Protein AF-A0A6B8VT85-F1 (afdb_monomer_lite)

Sequence (123 aa):
MVNVVKPYIASATTHAGAGKPATCAWCGKTIEAGGRGRPKKYCSHSCRQRAYEQRNNVAGTSIPAEAVILRPEKVAQLKDSLFELRCAAEDVATAASEGANAEEMRQLCEDLVELACTIEKLR

Secondary structure (DSSP, 8-state):
------------------PPPPB-TTT-PBPP--SSSSPPS-SSHHHHHHHHHHHHHTTTSS--TT-----HHHHHHHHHHHHHHHHHHHHHHHHHHHT--HHHHHHHHHHHHHHHHHHHTT-

Organism: NCBI:txid2675216

Structure (mmCIF, N/CA/C/O backbone):
data_AF-A0A6B8VT85-F1
#
_entry.id   AF-A0A6B8VT85-F1
#
loop_
_atom_site.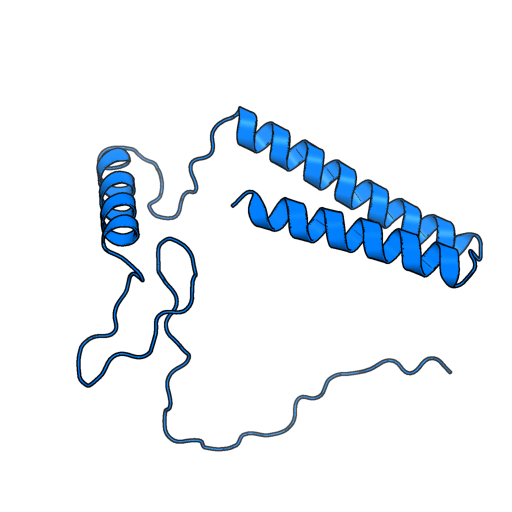group_PDB
_atom_site.id
_atom_site.type_symbol
_atom_site.label_atom_id
_atom_site.label_alt_id
_atom_site.label_comp_id
_atom_site.label_asym_id
_atom_site.label_entity_id
_atom_site.label_seq_id
_atom_site.pdbx_PDB_ins_code
_atom_site.Cartn_x
_atom_site.Cartn_y
_atom_site.Cartn_z
_atom_site.occupancy
_atom_site.B_iso_or_equiv
_atom_site.auth_seq_id
_atom_site.auth_comp_id
_atom_site.auth_asym_id
_atom_site.auth_atom_id
_atom_site.pdbx_PDB_model_num
ATOM 1 N N . MET A 1 1 ? -27.500 -7.615 12.974 1.00 41.16 1 MET A N 1
ATOM 2 C CA . MET A 1 1 ? -27.642 -8.179 11.614 1.00 41.16 1 MET A CA 1
ATOM 3 C C . MET A 1 1 ? -26.742 -7.378 10.687 1.00 41.16 1 MET A C 1
ATOM 5 O O . MET A 1 1 ? -27.181 -6.397 10.105 1.00 41.16 1 MET A O 1
ATOM 9 N N . VAL A 1 2 ? -25.453 -7.718 10.652 1.00 29.64 2 VAL A N 1
ATOM 10 C CA . VAL A 1 2 ? -24.486 -7.074 9.755 1.00 29.64 2 VAL A CA 1
ATOM 11 C C . VAL A 1 2 ? -24.604 -7.729 8.387 1.00 29.64 2 VAL A C 1
ATOM 13 O O . VAL A 1 2 ? -24.522 -8.950 8.257 1.00 29.64 2 VAL A O 1
ATOM 16 N N . ASN A 1 3 ? -24.913 -6.907 7.392 1.00 30.14 3 ASN A N 1
ATOM 17 C CA . ASN A 1 3 ? -25.181 -7.324 6.029 1.00 30.14 3 ASN A CA 1
ATOM 18 C C . ASN A 1 3 ? -23.849 -7.725 5.380 1.00 30.14 3 ASN A C 1
ATOM 20 O O . ASN A 1 3 ? -23.069 -6.879 4.949 1.00 30.14 3 ASN A O 1
ATOM 24 N N . VAL A 1 4 ? -23.556 -9.025 5.391 1.00 35.00 4 VAL A N 1
ATOM 25 C CA . VAL A 1 4 ? -22.414 -9.613 4.689 1.00 35.00 4 VAL A CA 1
ATOM 26 C C . VAL A 1 4 ? -22.718 -9.532 3.199 1.00 35.00 4 VAL A C 1
ATOM 28 O O . VAL A 1 4 ? -23.533 -10.297 2.682 1.00 35.00 4 VAL A O 1
ATOM 31 N N . VAL A 1 5 ? -22.079 -8.594 2.504 1.00 37.75 5 VAL A N 1
ATOM 32 C CA . VAL A 1 5 ? -22.191 -8.456 1.050 1.00 37.75 5 VAL A CA 1
ATOM 33 C C . VAL A 1 5 ? -21.478 -9.649 0.397 1.00 37.75 5 VAL A C 1
ATOM 35 O O . VAL A 1 5 ? -20.272 -9.635 0.166 1.00 37.75 5 VAL A O 1
ATOM 38 N N . LYS A 1 6 ? -22.224 -10.736 0.167 1.00 32.25 6 LYS A N 1
ATOM 39 C CA . LYS A 1 6 ? -21.836 -11.872 -0.687 1.00 32.25 6 LYS A CA 1
ATOM 40 C C . LYS A 1 6 ? -22.155 -11.562 -2.165 1.00 32.25 6 LYS A C 1
ATOM 42 O O . LYS A 1 6 ? -22.916 -10.642 -2.452 1.00 32.25 6 LYS A O 1
ATOM 47 N N . PRO A 1 7 ? -21.524 -12.278 -3.110 1.00 40.81 7 PRO A N 1
ATOM 48 C CA . PRO A 1 7 ? -20.962 -11.717 -4.326 1.00 40.81 7 PRO A CA 1
ATOM 49 C C . PRO A 1 7 ? -21.988 -11.662 -5.457 1.00 40.81 7 PRO A C 1
ATOM 51 O O . PRO A 1 7 ? -22.723 -12.617 -5.701 1.00 40.81 7 PRO A O 1
ATOM 54 N N . TYR A 1 8 ? -21.979 -10.564 -6.207 1.00 43.06 8 TYR A N 1
ATOM 55 C CA . TYR A 1 8 ? -22.710 -10.475 -7.462 1.00 43.06 8 TYR A CA 1
ATOM 56 C C . TYR A 1 8 ? -21.874 -11.104 -8.584 1.00 43.06 8 TYR A C 1
ATOM 58 O O . TYR A 1 8 ? -21.059 -10.446 -9.225 1.00 43.06 8 TYR A O 1
ATOM 66 N N . ILE A 1 9 ? -22.071 -12.400 -8.818 1.00 48.72 9 ILE A N 1
ATOM 67 C CA . ILE A 1 9 ? -21.776 -13.034 -10.107 1.00 48.72 9 ILE A CA 1
ATOM 68 C C . ILE A 1 9 ? -23.092 -13.534 -10.692 1.00 48.72 9 ILE A C 1
ATOM 70 O O . ILE A 1 9 ? -23.520 -14.653 -10.433 1.00 48.72 9 ILE A O 1
ATOM 74 N N . ALA A 1 10 ? -23.725 -12.679 -11.493 1.00 36.59 10 ALA A N 1
ATOM 75 C CA . ALA A 1 10 ? -24.714 -13.086 -12.478 1.00 36.59 10 ALA A CA 1
ATOM 76 C C . ALA A 1 10 ? -24.732 -12.087 -13.644 1.00 36.59 10 ALA A C 1
ATOM 78 O O . ALA A 1 10 ? -25.262 -10.982 -13.526 1.00 36.59 10 ALA A O 1
ATOM 79 N N . SER A 1 11 ? -24.167 -12.506 -14.778 1.00 38.81 11 SER A N 1
ATOM 80 C CA . SER A 1 11 ? -24.868 -12.632 -16.071 1.00 38.81 11 SER A CA 1
ATOM 81 C C . SER A 1 11 ? -23.916 -12.395 -17.239 1.00 38.81 11 SER A C 1
ATOM 83 O O . SER A 1 11 ? -23.309 -11.337 -17.386 1.00 38.81 11 SER A O 1
ATOM 85 N N . ALA A 1 12 ? -23.806 -13.421 -18.080 1.00 48.75 12 ALA A N 1
ATOM 86 C CA . ALA A 1 12 ? -23.212 -13.335 -19.396 1.00 48.75 12 ALA A CA 1
ATOM 87 C C . ALA A 1 12 ? -24.082 -12.440 -20.287 1.00 48.75 12 ALA A C 1
ATOM 89 O O . ALA A 1 12 ? -25.236 -12.767 -20.560 1.00 48.75 12 ALA A O 1
ATOM 90 N N . THR A 1 13 ? -23.493 -11.353 -20.777 1.00 42.97 13 THR A N 1
ATOM 91 C CA . THR A 1 13 ? -24.020 -10.581 -21.901 1.00 42.97 13 THR A CA 1
ATOM 92 C C . THR A 1 13 ? -22.997 -10.663 -23.025 1.00 42.97 13 THR A C 1
ATOM 94 O O . THR A 1 13 ? -21.848 -10.243 -22.878 1.00 42.97 13 THR A O 1
ATOM 97 N N . THR A 1 14 ? -23.398 -11.242 -24.152 1.00 49.31 14 THR A N 1
ATOM 98 C CA . THR A 1 14 ? -22.666 -11.180 -25.418 1.00 49.31 14 THR A CA 1
ATOM 99 C C . THR A 1 14 ? -22.526 -9.723 -25.853 1.00 49.31 14 THR A C 1
ATOM 101 O O . THR A 1 14 ? -23.487 -9.123 -26.330 1.00 49.31 14 THR A O 1
ATOM 104 N N . HIS A 1 15 ? -21.322 -9.167 -25.719 1.00 45.84 15 HIS A N 1
ATOM 105 C CA . HIS A 1 15 ? -20.940 -7.903 -26.341 1.00 45.84 15 HIS A CA 1
ATOM 106 C C . HIS A 1 15 ? -19.834 -8.156 -27.365 1.00 45.84 15 HIS A C 1
ATOM 108 O O . HIS A 1 15 ? -18.755 -8.652 -27.040 1.00 45.84 15 HIS A O 1
ATOM 114 N N . ALA A 1 16 ? -20.139 -7.825 -28.620 1.00 46.81 16 ALA A N 1
ATOM 115 C CA . ALA A 1 16 ? -19.188 -7.752 -29.717 1.00 46.81 16 ALA A CA 1
ATOM 116 C C . ALA A 1 16 ? -17.976 -6.886 -29.317 1.00 46.81 16 ALA A C 1
ATOM 118 O O . ALA A 1 16 ? -18.125 -5.853 -28.668 1.00 46.81 16 ALA A O 1
ATOM 119 N N . GLY A 1 17 ? -16.775 -7.353 -29.662 1.00 46.72 17 GLY A N 1
ATOM 120 C CA . GLY A 1 17 ? -15.507 -6.911 -29.084 1.00 46.72 17 GLY A CA 1
ATOM 121 C C . GLY A 1 17 ? -15.209 -5.413 -29.180 1.00 46.72 17 GLY A C 1
ATOM 122 O O . GLY A 1 17 ? -14.738 -4.928 -30.205 1.00 46.72 17 GLY A O 1
ATOM 123 N N . ALA A 1 18 ? -15.339 -4.722 -28.049 1.00 55.38 18 ALA A N 1
ATOM 124 C CA . ALA A 1 18 ? -14.519 -3.568 -27.708 1.00 55.38 18 ALA A CA 1
ATOM 125 C C . ALA A 1 18 ? -13.411 -4.065 -26.765 1.00 55.38 18 ALA A C 1
ATOM 127 O O . ALA A 1 18 ? -13.673 -4.444 -25.623 1.00 55.38 18 ALA A O 1
ATOM 128 N N . GLY A 1 19 ? -12.179 -4.171 -27.268 1.00 59.44 19 GLY A N 1
ATOM 129 C CA . GLY A 1 19 ? -11.043 -4.651 -26.478 1.00 59.44 19 GLY A CA 1
ATOM 130 C C . GLY A 1 19 ? -10.801 -3.773 -25.247 1.00 59.44 19 GLY A C 1
ATOM 131 O O . GLY A 1 19 ? -10.977 -2.557 -25.307 1.00 59.44 19 GLY A O 1
ATOM 132 N N . LYS A 1 20 ? -10.382 -4.387 -24.130 1.00 68.88 20 LYS A N 1
ATOM 133 C CA . LYS A 1 20 ? -9.939 -3.656 -22.930 1.00 68.88 20 LYS A CA 1
ATOM 134 C C . LYS A 1 20 ? -8.917 -2.579 -23.333 1.00 68.88 20 LYS A C 1
ATOM 136 O O . LYS A 1 20 ? -8.081 -2.859 -24.200 1.00 68.88 20 LYS A O 1
ATOM 141 N N . PRO A 1 21 ? -8.953 -1.377 -22.728 1.00 74.75 21 PRO A N 1
ATOM 142 C CA . PRO A 1 21 ? -8.008 -0.325 -23.070 1.00 74.75 21 PRO A CA 1
ATOM 143 C C . PRO A 1 21 ? -6.577 -0.825 -22.843 1.00 74.75 21 PRO A C 1
ATOM 145 O O . PRO A 1 21 ? -6.267 -1.417 -21.808 1.00 74.75 21 PRO A O 1
ATOM 148 N N . ALA A 1 22 ? -5.715 -0.638 -23.842 1.00 85.44 22 ALA A N 1
ATOM 149 C CA . ALA A 1 22 ? -4.337 -1.102 -23.771 1.00 85.44 22 ALA A CA 1
ATOM 150 C C . ALA A 1 22 ? -3.574 -0.322 -22.691 1.00 85.44 22 ALA A C 1
ATOM 152 O O . ALA A 1 22 ? -3.732 0.890 -22.562 1.00 85.44 22 ALA A O 1
ATOM 153 N N . THR A 1 23 ? -2.713 -1.001 -21.939 1.00 91.81 23 THR A N 1
ATOM 154 C CA . THR A 1 23 ? -1.837 -0.373 -20.945 1.00 91.81 23 THR A CA 1
ATOM 155 C C . THR A 1 23 ? -0.399 -0.325 -21.447 1.00 91.81 23 THR A C 1
ATOM 157 O O . THR A 1 23 ? 0.061 -1.179 -22.209 1.00 91.81 23 THR A O 1
ATOM 160 N N . CYS A 1 24 ? 0.328 0.714 -21.043 1.00 90.62 24 CYS A N 1
ATOM 161 C CA . CYS A 1 24 ? 1.735 0.873 -21.374 1.00 90.62 24 CYS A CA 1
ATOM 162 C C . CYS A 1 24 ? 2.564 -0.240 -20.740 1.00 90.62 24 CYS A C 1
ATOM 164 O O . CYS A 1 24 ? 2.604 -0.372 -19.521 1.00 90.62 24 CYS A O 1
ATOM 166 N N . ALA A 1 25 ? 3.321 -0.968 -21.560 1.00 87.06 25 ALA A N 1
ATOM 167 C CA . ALA A 1 25 ? 4.173 -2.059 -21.094 1.00 87.06 25 ALA A CA 1
ATOM 168 C C . ALA A 1 25 ? 5.398 -1.604 -20.271 1.00 87.06 25 ALA A C 1
ATOM 170 O O . ALA A 1 25 ? 6.184 -2.450 -19.864 1.00 87.06 25 ALA A O 1
ATOM 171 N N . TRP A 1 26 ? 5.597 -0.294 -20.076 1.00 87.38 26 TRP A N 1
ATOM 172 C CA . TRP A 1 26 ? 6.652 0.264 -19.218 1.00 87.38 26 TRP A CA 1
ATOM 173 C C . TRP A 1 26 ? 6.084 0.850 -17.917 1.00 87.38 26 TRP A C 1
ATOM 175 O O . TRP A 1 26 ? 6.457 0.416 -16.839 1.00 87.38 26 TRP A O 1
ATOM 185 N N . CYS A 1 27 ? 5.170 1.825 -18.005 1.00 86.06 27 CYS A N 1
ATOM 186 C CA . CYS A 1 27 ? 4.657 2.554 -16.834 1.00 86.06 27 CYS A CA 1
ATOM 187 C C . CYS A 1 27 ? 3.222 2.190 -16.426 1.00 86.06 27 CYS A C 1
ATOM 189 O O . CYS A 1 27 ? 2.673 2.821 -15.531 1.00 86.06 27 CYS A O 1
ATOM 191 N N . GLY A 1 28 ? 2.559 1.263 -17.122 1.00 85.62 28 GLY A N 1
ATOM 192 C CA . GLY A 1 28 ? 1.186 0.843 -16.814 1.00 85.62 28 GLY A CA 1
ATOM 193 C C . GLY A 1 28 ? 0.080 1.841 -17.183 1.00 85.62 28 GLY A C 1
ATOM 194 O O . GLY A 1 28 ? -1.082 1.451 -17.212 1.00 85.62 28 GLY A O 1
ATOM 195 N N . LYS A 1 29 ? 0.409 3.094 -17.532 1.00 87.81 29 LYS A N 1
ATOM 196 C CA . LYS A 1 29 ? -0.577 4.112 -17.937 1.00 87.81 29 LYS A CA 1
ATOM 197 C C . LYS A 1 29 ? -1.432 3.630 -19.114 1.00 87.81 29 LYS A C 1
ATOM 199 O O . LYS A 1 29 ? -0.898 3.060 -20.070 1.00 87.81 29 LYS A O 1
ATOM 204 N N . THR A 1 30 ? -2.732 3.910 -19.066 1.00 89.62 30 THR A N 1
ATOM 205 C CA . THR A 1 30 ? -3.660 3.656 -20.172 1.00 89.62 30 THR A CA 1
ATOM 206 C C . THR A 1 30 ? -3.193 4.357 -21.444 1.00 89.62 30 THR A C 1
ATOM 208 O O . THR A 1 30 ? -2.830 5.534 -21.430 1.00 89.62 30 THR A O 1
ATOM 211 N N . ILE A 1 31 ? -3.182 3.619 -22.547 1.00 90.25 31 ILE A N 1
ATOM 212 C CA . ILE A 1 31 ? -2.893 4.132 -23.877 1.00 90.25 31 ILE A CA 1
ATOM 213 C C . ILE A 1 31 ? -4.228 4.407 -24.555 1.00 90.25 31 ILE A C 1
ATOM 215 O O . ILE A 1 31 ? -5.084 3.525 -24.637 1.00 90.25 31 ILE A O 1
ATOM 219 N N . GLU A 1 32 ? -4.384 5.626 -25.061 1.00 83.44 32 GLU A N 1
ATOM 220 C CA . GLU A 1 32 ? -5.530 5.991 -25.888 1.00 83.44 32 GLU A CA 1
ATOM 221 C C . GLU A 1 32 ? -5.672 5.005 -27.049 1.00 83.44 32 GLU A C 1
ATOM 223 O O . GLU A 1 32 ? -4.697 4.697 -27.749 1.00 83.44 32 GLU A O 1
ATOM 228 N N . ALA A 1 33 ? -6.887 4.490 -27.238 1.00 73.75 33 ALA A N 1
ATOM 229 C CA . ALA A 1 33 ? -7.182 3.577 -28.328 1.00 73.75 33 ALA A CA 1
ATOM 230 C C . ALA A 1 33 ? -6.854 4.270 -29.660 1.00 73.75 33 ALA A C 1
ATOM 232 O O . ALA A 1 33 ? -7.490 5.246 -30.051 1.00 73.75 33 ALA A O 1
ATOM 233 N N . GLY A 1 34 ? -5.808 3.789 -30.333 1.00 68.19 34 GLY A N 1
ATOM 234 C CA . GLY A 1 34 ? -5.446 4.266 -31.662 1.00 68.19 34 GLY A CA 1
ATOM 235 C C . GLY A 1 34 ? -6.459 3.802 -32.708 1.00 68.19 34 GLY A C 1
ATOM 236 O O . GLY A 1 34 ? -7.201 2.848 -32.483 1.00 68.19 34 GLY A O 1
ATOM 237 N N . GLY A 1 35 ? -6.461 4.464 -33.869 1.00 72.19 35 GLY A N 1
ATOM 238 C CA . GLY A 1 35 ? -7.250 4.043 -35.030 1.00 72.19 35 GLY A CA 1
ATOM 239 C C . GLY A 1 35 ? -6.853 2.660 -35.572 1.00 72.19 35 GLY A C 1
ATOM 240 O O . GLY A 1 35 ? -6.132 1.891 -34.939 1.00 72.19 35 GLY A O 1
ATOM 241 N N . ARG A 1 36 ? -7.309 2.333 -36.787 1.00 77.06 36 ARG A N 1
ATOM 242 C CA . ARG A 1 36 ? -7.037 1.034 -37.432 1.00 77.06 36 ARG A CA 1
ATOM 243 C C . ARG A 1 36 ? -5.529 0.736 -37.486 1.00 77.06 36 ARG A C 1
ATOM 245 O O . ARG A 1 36 ? -4.769 1.525 -38.040 1.00 77.06 36 ARG A O 1
ATOM 252 N N . GLY A 1 37 ? -5.109 -0.411 -36.945 1.00 80.88 37 GLY A N 1
ATOM 253 C CA . GLY A 1 37 ? -3.719 -0.869 -36.996 1.00 80.88 37 GLY A CA 1
ATOM 254 C C . GLY A 1 37 ? -3.283 -1.669 -35.768 1.00 80.88 37 GLY A C 1
ATOM 255 O O . GLY A 1 37 ? -4.087 -2.024 -34.907 1.00 80.88 37 GLY A O 1
ATOM 256 N N . ARG A 1 38 ? -1.979 -1.964 -35.693 1.00 82.25 38 ARG A N 1
ATOM 257 C CA . ARG A 1 38 ? -1.378 -2.666 -34.554 1.00 82.25 38 ARG A CA 1
ATOM 258 C C . ARG A 1 38 ? -1.482 -1.799 -33.288 1.00 82.25 38 ARG A C 1
ATOM 260 O O . ARG A 1 38 ? -1.007 -0.661 -33.317 1.00 82.25 38 ARG A O 1
ATOM 267 N N . PRO A 1 39 ? -2.004 -2.329 -32.167 1.00 82.44 39 PRO A N 1
ATOM 268 C CA . PRO A 1 39 ? -2.072 -1.589 -30.913 1.00 82.44 39 PRO A CA 1
ATOM 269 C C . PRO A 1 39 ? -0.702 -1.073 -30.458 1.00 82.44 39 PRO A C 1
ATOM 271 O O . PRO A 1 39 ? 0.314 -1.773 -30.547 1.00 82.44 39 PRO A O 1
ATOM 274 N N . LYS A 1 40 ? -0.673 0.161 -29.945 1.00 88.19 40 LYS A N 1
ATOM 275 C CA . LYS A 1 40 ? 0.526 0.753 -29.342 1.00 88.19 40 LYS A CA 1
ATOM 276 C C . LYS A 1 40 ? 0.873 0.008 -28.047 1.00 88.19 40 LYS A C 1
ATOM 278 O O . LYS A 1 40 ? 0.011 -0.219 -27.209 1.00 88.19 40 LYS A O 1
ATOM 283 N N . LYS A 1 41 ? 2.157 -0.323 -27.872 1.00 90.94 41 LYS A N 1
ATOM 284 C CA . LYS A 1 41 ? 2.686 -0.981 -26.659 1.00 90.94 41 LYS A CA 1
ATOM 285 C C . LYS A 1 41 ? 3.170 0.010 -25.587 1.00 90.94 41 LYS A C 1
ATOM 287 O O . LYS A 1 41 ? 3.267 -0.348 -24.418 1.00 90.94 41 LYS A O 1
ATOM 292 N N . TYR A 1 42 ? 3.488 1.246 -25.977 1.00 93.25 42 TYR A N 1
ATOM 293 C CA . TYR A 1 42 ? 4.054 2.269 -25.091 1.00 93.25 42 TYR A CA 1
ATOM 294 C C . TYR A 1 42 ? 3.318 3.597 -25.259 1.00 93.25 42 TYR A C 1
ATOM 296 O O . TYR A 1 42 ? 2.954 3.960 -26.378 1.00 93.25 42 TYR A O 1
ATOM 304 N N . CYS A 1 43 ? 3.138 4.334 -24.161 1.00 92.12 43 CYS A N 1
ATOM 305 C CA . CYS A 1 43 ? 2.453 5.629 -24.174 1.00 92.12 43 CYS A CA 1
ATOM 306 C C . CYS A 1 43 ? 3.319 6.779 -24.725 1.00 92.12 43 CYS A C 1
ATOM 308 O O . CYS A 1 43 ? 2.781 7.816 -25.091 1.00 92.12 43 CYS A O 1
ATOM 310 N N . SER A 1 44 ? 4.648 6.628 -24.777 1.00 92.12 44 SER A N 1
ATOM 311 C CA . SER A 1 44 ? 5.575 7.676 -25.229 1.00 92.12 44 SER A CA 1
ATOM 312 C C . SER A 1 44 ? 6.884 7.110 -25.792 1.00 92.12 44 SER A C 1
ATOM 314 O O . SER A 1 44 ? 7.253 5.963 -25.519 1.00 92.12 44 SER A O 1
ATOM 316 N N . HIS A 1 45 ? 7.624 7.945 -26.535 1.00 95.25 45 HIS A N 1
ATOM 317 C CA . HIS A 1 45 ? 8.989 7.637 -26.981 1.00 95.25 45 HIS A CA 1
ATOM 318 C C . HIS A 1 45 ? 9.924 7.344 -25.796 1.00 95.25 45 HIS A C 1
ATOM 320 O O . HIS A 1 45 ? 10.661 6.364 -25.825 1.00 95.25 45 HIS A O 1
ATOM 326 N N . SER A 1 46 ? 9.835 8.130 -24.717 1.00 93.94 46 SER A N 1
ATOM 327 C CA . SER A 1 46 ? 10.632 7.924 -23.501 1.00 93.94 46 SER A CA 1
ATOM 328 C C . SER A 1 46 ? 10.383 6.559 -22.848 1.00 93.94 46 SER A C 1
ATOM 330 O O . SER A 1 46 ? 11.336 5.876 -22.485 1.00 93.94 46 SER A O 1
ATOM 332 N N . CYS A 1 47 ? 9.125 6.109 -22.757 1.00 92.38 47 CYS A N 1
ATOM 333 C CA . CYS A 1 47 ? 8.794 4.778 -22.232 1.00 92.38 47 CYS A CA 1
ATOM 334 C C . CYS A 1 47 ? 9.328 3.653 -23.128 1.00 92.38 47 CYS A C 1
ATOM 336 O O . CYS A 1 47 ? 9.807 2.638 -22.629 1.00 92.38 47 CYS A O 1
ATOM 338 N N . ARG A 1 48 ? 9.277 3.835 -24.455 1.00 94.38 48 ARG A N 1
ATOM 339 C CA . ARG A 1 48 ? 9.863 2.883 -25.408 1.00 94.38 48 ARG A CA 1
ATOM 340 C C . ARG A 1 48 ? 11.385 2.795 -25.253 1.00 94.38 48 ARG A C 1
ATOM 342 O O . ARG A 1 48 ? 11.919 1.690 -25.291 1.00 94.38 48 ARG A O 1
ATOM 349 N N . GLN A 1 49 ? 12.056 3.934 -25.076 1.00 93.25 49 GLN A N 1
ATOM 350 C CA . GLN A 1 49 ? 13.509 4.018 -24.926 1.00 93.25 49 GLN A CA 1
ATOM 351 C C . GLN A 1 49 ? 13.987 3.316 -23.647 1.00 93.25 49 GLN A C 1
ATOM 353 O O . GLN A 1 49 ? 14.830 2.426 -23.716 1.00 93.25 49 GLN A O 1
ATOM 358 N N . ARG A 1 50 ? 13.358 3.603 -22.503 1.00 87.88 50 ARG A N 1
ATOM 359 C CA . ARG A 1 50 ? 13.680 2.936 -21.230 1.00 87.88 50 ARG A CA 1
ATOM 360 C C . ARG A 1 50 ? 13.478 1.415 -21.287 1.00 87.88 50 ARG A C 1
ATOM 362 O O . ARG A 1 50 ? 14.308 0.659 -20.793 1.00 87.88 50 ARG A O 1
ATOM 369 N N . ALA A 1 51 ? 12.425 0.952 -21.969 1.00 85.44 51 ALA A N 1
ATOM 370 C CA . ALA A 1 51 ? 12.178 -0.478 -22.183 1.00 85.44 51 ALA A CA 1
ATOM 371 C C . ALA A 1 51 ? 13.216 -1.156 -23.102 1.00 85.44 51 ALA A C 1
ATOM 373 O O . ALA A 1 51 ? 13.384 -2.377 -23.067 1.00 85.44 51 ALA A O 1
ATOM 374 N N . TYR A 1 52 ? 13.882 -0.400 -23.978 1.00 88.62 52 TYR A N 1
ATOM 375 C CA . TYR A 1 52 ? 15.016 -0.899 -24.754 1.00 88.62 52 TYR A CA 1
ATOM 376 C C . TYR A 1 52 ? 16.273 -0.982 -23.883 1.00 88.62 52 TYR A C 1
ATOM 378 O O . TYR A 1 52 ? 16.895 -2.038 -23.832 1.00 88.62 52 TYR A O 1
ATOM 386 N N . GLU A 1 53 ? 16.586 0.086 -23.150 1.00 87.44 53 GLU A N 1
ATOM 387 C CA . GLU A 1 53 ? 17.750 0.162 -22.260 1.00 87.44 53 GLU A CA 1
ATOM 388 C C . GLU A 1 53 ? 17.726 -0.928 -21.190 1.00 87.44 53 GLU A C 1
ATOM 390 O O . GLU A 1 53 ? 18.725 -1.614 -21.013 1.00 87.44 53 GLU A O 1
ATOM 395 N N . GLN A 1 54 ? 16.576 -1.174 -20.548 1.00 78.06 54 GLN A N 1
ATOM 396 C CA . GLN A 1 54 ? 16.445 -2.264 -19.577 1.00 78.06 54 GLN A CA 1
ATOM 397 C C . GLN A 1 54 ? 16.808 -3.616 -20.202 1.00 78.06 54 GLN A C 1
ATOM 399 O O . GLN A 1 54 ? 17.591 -4.357 -19.619 1.00 78.06 54 GLN A O 1
ATOM 404 N N . ARG A 1 55 ? 16.285 -3.926 -21.399 1.00 77.06 55 ARG A N 1
ATOM 405 C CA . ARG A 1 55 ? 16.573 -5.194 -22.094 1.00 77.06 55 ARG A CA 1
ATOM 406 C C . ARG A 1 55 ? 18.035 -5.311 -22.509 1.00 77.06 55 ARG A C 1
ATOM 408 O O . ARG A 1 55 ? 18.592 -6.398 -22.441 1.00 77.06 55 ARG A O 1
ATOM 415 N N . ASN A 1 56 ? 18.643 -4.210 -22.940 1.00 82.25 56 ASN A N 1
ATOM 416 C CA . ASN A 1 56 ? 20.039 -4.198 -23.357 1.00 82.25 56 ASN A CA 1
ATOM 417 C C . ASN A 1 56 ? 20.995 -4.312 -22.160 1.00 82.25 56 ASN A C 1
ATOM 419 O O . ASN A 1 56 ? 22.001 -5.001 -22.250 1.00 82.25 56 ASN A O 1
ATOM 423 N N . ASN A 1 57 ? 20.651 -3.699 -21.026 1.00 72.88 57 ASN A N 1
ATOM 424 C CA . ASN A 1 57 ? 21.457 -3.741 -19.805 1.00 72.88 57 ASN A CA 1
ATOM 425 C C . ASN A 1 57 ? 21.471 -5.123 -19.135 1.00 72.88 57 ASN A C 1
ATOM 427 O O . ASN A 1 57 ? 22.404 -5.423 -18.399 1.00 72.88 57 ASN A O 1
ATOM 431 N N . VAL A 1 58 ? 20.453 -5.957 -19.375 1.00 70.38 58 VAL A N 1
ATOM 432 C CA . VAL A 1 58 ? 20.391 -7.338 -18.856 1.00 70.38 58 VAL A CA 1
ATOM 433 C C . VAL A 1 58 ? 20.832 -8.388 -19.881 1.00 70.38 58 VAL A C 1
ATOM 435 O O . VAL A 1 58 ? 20.935 -9.569 -19.542 1.00 70.38 58 VAL A O 1
ATOM 438 N N . ALA A 1 59 ? 21.110 -7.991 -21.127 1.00 69.06 59 ALA A N 1
ATOM 439 C CA . ALA A 1 59 ? 21.556 -8.907 -22.170 1.00 69.06 59 ALA A CA 1
ATOM 440 C C . ALA A 1 59 ? 22.915 -9.530 -21.795 1.00 69.06 59 ALA A C 1
ATOM 442 O O . ALA A 1 59 ? 23.873 -8.820 -21.509 1.00 69.06 59 ALA A O 1
ATOM 443 N N . GLY A 1 60 ? 22.993 -10.864 -21.784 1.00 71.88 60 GLY A N 1
ATOM 444 C CA . GLY A 1 60 ? 24.199 -11.603 -21.379 1.00 71.88 60 GLY A CA 1
ATOM 445 C C . GLY A 1 60 ? 24.317 -11.879 -19.874 1.00 71.88 60 GLY A C 1
ATOM 446 O O . GLY A 1 60 ? 25.293 -12.490 -19.449 1.00 71.88 60 GLY A O 1
ATOM 447 N N . THR A 1 61 ? 23.325 -11.481 -19.072 1.00 72.38 61 THR A N 1
ATOM 448 C CA . THR A 1 61 ? 23.216 -11.858 -17.653 1.00 72.38 61 THR A CA 1
ATOM 449 C C . THR A 1 61 ? 22.245 -13.032 -17.477 1.00 72.38 61 THR A C 1
ATOM 451 O O . THR A 1 61 ? 21.360 -13.235 -18.306 1.00 72.38 61 THR A O 1
ATOM 454 N N . SER A 1 62 ? 22.360 -13.799 -16.388 1.00 78.88 62 SER A N 1
ATOM 455 C CA . SER A 1 62 ? 21.388 -14.849 -16.030 1.00 78.88 62 SER A CA 1
ATOM 456 C C . SER A 1 62 ? 20.110 -14.295 -15.380 1.00 78.88 62 SER A C 1
ATOM 458 O O . SER A 1 62 ? 19.389 -15.034 -14.710 1.00 78.88 62 SER A O 1
ATOM 460 N N . ILE A 1 63 ? 19.859 -12.989 -15.500 1.00 77.00 63 ILE A N 1
ATOM 461 C CA . ILE A 1 63 ? 18.715 -12.328 -14.877 1.00 77.00 63 ILE A CA 1
ATOM 462 C C . ILE A 1 63 ? 17.470 -12.609 -15.736 1.00 77.00 63 ILE A C 1
ATOM 464 O O . ILE A 1 63 ? 17.491 -12.313 -16.933 1.00 77.00 63 ILE A O 1
ATOM 468 N N . PRO A 1 64 ? 16.384 -13.159 -15.159 1.00 79.81 64 PRO A N 1
ATOM 469 C CA . PRO A 1 64 ? 15.142 -13.399 -15.890 1.00 79.81 64 PRO A CA 1
ATOM 470 C C . PRO A 1 64 ? 14.594 -12.123 -16.541 1.00 79.81 64 PRO A C 1
ATOM 472 O O . PRO A 1 64 ? 14.722 -11.028 -15.991 1.00 79.81 64 PRO A O 1
ATOM 475 N N . ALA A 1 65 ? 13.948 -12.250 -17.702 1.00 73.94 65 ALA A N 1
ATOM 476 C CA . ALA A 1 65 ? 13.449 -11.101 -18.467 1.00 73.94 65 ALA A CA 1
ATOM 477 C C . ALA A 1 65 ? 12.353 -10.308 -17.724 1.00 73.94 65 ALA A C 1
ATOM 479 O O . ALA A 1 65 ? 12.145 -9.124 -17.984 1.00 73.94 65 ALA A O 1
ATOM 480 N N . GLU A 1 66 ? 11.654 -10.973 -16.811 1.00 73.56 66 GLU A N 1
ATOM 481 C CA . GLU A 1 66 ? 10.604 -10.459 -15.940 1.00 73.56 66 GLU A CA 1
ATOM 482 C C . GLU A 1 66 ? 11.118 -9.964 -14.581 1.00 73.56 66 GLU A C 1
ATOM 484 O O . GLU A 1 66 ? 10.333 -9.464 -13.773 1.00 73.56 66 GLU A O 1
ATOM 489 N N . ALA A 1 67 ? 12.419 -10.095 -14.311 1.00 82.25 67 ALA A N 1
ATOM 490 C CA . ALA A 1 67 ? 12.986 -9.668 -13.046 1.00 82.25 67 ALA A CA 1
ATOM 491 C C . ALA A 1 67 ? 12.895 -8.145 -12.889 1.00 82.25 67 ALA A C 1
ATOM 493 O O . ALA A 1 67 ? 13.232 -7.364 -13.787 1.00 82.25 67 ALA A O 1
ATOM 494 N N . VAL A 1 68 ? 12.485 -7.720 -11.697 1.00 78.62 68 VAL A N 1
ATOM 495 C CA . VAL A 1 68 ? 12.547 -6.319 -11.285 1.00 78.62 68 VAL A CA 1
ATOM 496 C C . VAL A 1 68 ? 13.879 -6.100 -10.579 1.00 78.62 68 VAL A C 1
ATOM 498 O O . VAL A 1 68 ? 14.141 -6.696 -9.537 1.00 78.62 68 VAL A O 1
ATOM 501 N N . ILE A 1 69 ? 14.726 -5.244 -11.149 1.00 79.81 69 ILE A N 1
ATOM 502 C CA . ILE A 1 69 ? 15.999 -4.854 -10.538 1.00 79.81 69 ILE A CA 1
ATOM 503 C C . ILE A 1 69 ? 15.761 -3.580 -9.729 1.00 79.81 69 ILE A C 1
ATOM 505 O O . ILE A 1 69 ? 15.433 -2.533 -10.288 1.00 79.81 69 ILE A O 1
ATOM 509 N N . LEU A 1 70 ? 15.935 -3.673 -8.413 1.00 82.44 70 LEU A N 1
ATOM 510 C CA . LEU A 1 70 ? 15.825 -2.552 -7.483 1.00 82.44 70 LEU A CA 1
ATOM 511 C C . LEU A 1 70 ? 17.192 -2.232 -6.884 1.00 82.44 70 LEU A C 1
ATOM 513 O O . LEU A 1 70 ? 18.023 -3.118 -6.689 1.00 82.44 70 LEU A O 1
ATOM 517 N N . ARG A 1 71 ? 17.410 -0.958 -6.554 1.00 85.06 71 ARG A N 1
ATOM 518 C CA . ARG A 1 71 ? 18.565 -0.565 -5.743 1.00 85.06 71 ARG A CA 1
ATOM 519 C C . ARG A 1 71 ? 18.383 -1.071 -4.305 1.00 85.06 71 ARG A C 1
ATOM 521 O O . ARG A 1 71 ? 17.246 -1.026 -3.824 1.00 85.06 71 ARG A O 1
ATOM 528 N N . PRO A 1 72 ? 19.446 -1.502 -3.603 1.00 83.62 72 PRO A N 1
ATOM 529 C CA . PRO A 1 72 ? 19.339 -1.967 -2.219 1.00 83.62 72 PRO A CA 1
ATOM 530 C C . PRO A 1 72 ? 18.634 -0.964 -1.297 1.00 83.62 72 PRO A C 1
ATOM 532 O O . PRO A 1 72 ? 17.782 -1.351 -0.500 1.00 83.62 72 PRO A O 1
ATOM 535 N N . GLU A 1 73 ? 18.895 0.331 -1.475 1.00 89.06 73 GLU A N 1
ATOM 536 C CA . GLU A 1 73 ? 18.289 1.404 -0.677 1.00 89.06 73 GLU A CA 1
ATOM 537 C C . GLU A 1 73 ? 16.779 1.497 -0.922 1.00 89.06 73 GLU A C 1
ATOM 539 O O . GLU A 1 73 ? 16.005 1.773 -0.010 1.00 89.06 73 GLU A O 1
ATOM 544 N N . LYS A 1 74 ? 16.335 1.206 -2.153 1.00 88.56 74 LYS A N 1
ATOM 545 C CA . LYS A 1 74 ? 14.911 1.184 -2.492 1.00 88.56 74 LYS A CA 1
ATOM 546 C C . LYS A 1 74 ? 14.197 -0.007 -1.859 1.00 88.56 74 LYS A C 1
ATOM 548 O O . LYS A 1 74 ? 13.044 0.119 -1.462 1.00 88.56 74 LYS A O 1
ATOM 553 N N . VAL A 1 75 ? 14.882 -1.146 -1.748 1.00 92.31 75 VAL A N 1
ATOM 554 C CA . VAL A 1 75 ? 14.364 -2.330 -1.049 1.00 92.31 75 VAL A CA 1
ATOM 555 C C . VAL A 1 75 ? 14.247 -2.063 0.449 1.00 92.31 75 VAL A C 1
ATOM 557 O O . VAL A 1 75 ? 13.239 -2.439 1.038 1.00 92.31 75 VAL A O 1
ATOM 560 N N . ALA A 1 76 ? 15.239 -1.406 1.056 1.00 91.69 76 ALA A N 1
ATOM 561 C CA . ALA A 1 76 ? 15.176 -0.997 2.458 1.00 91.69 76 ALA A CA 1
ATOM 562 C C . ALA A 1 76 ? 13.985 -0.058 2.703 1.00 91.69 76 ALA A C 1
ATOM 564 O O . ALA A 1 76 ? 13.117 -0.386 3.502 1.00 91.69 76 ALA A O 1
ATOM 565 N N . GLN A 1 77 ? 13.858 1.005 1.901 1.00 93.25 77 GLN A N 1
ATOM 566 C CA . GLN A 1 77 ? 12.724 1.928 1.984 1.00 93.25 77 GLN A CA 1
ATOM 567 C C . GLN A 1 77 ? 11.372 1.213 1.834 1.00 93.25 77 GLN A C 1
ATOM 569 O O . GLN A 1 77 ? 10.444 1.487 2.583 1.00 93.25 77 GLN A O 1
ATOM 574 N N . LEU A 1 78 ? 11.249 0.283 0.878 1.00 93.69 78 LEU A N 1
ATOM 575 C CA . LEU A 1 78 ? 10.011 -0.475 0.692 1.00 93.69 78 LEU A CA 1
ATOM 576 C C . LEU A 1 78 ? 9.681 -1.339 1.916 1.00 93.69 78 LEU A C 1
ATOM 578 O O . LEU A 1 78 ? 8.517 -1.434 2.292 1.00 93.69 78 LEU A O 1
ATOM 582 N N . LYS A 1 79 ? 10.684 -1.976 2.529 1.00 94.94 79 LYS A N 1
ATOM 583 C CA . LYS A 1 79 ? 10.487 -2.765 3.752 1.00 94.94 79 LYS A CA 1
ATOM 584 C C . LYS A 1 79 ? 10.007 -1.893 4.905 1.00 94.94 79 LYS A C 1
ATOM 586 O O . LYS A 1 79 ? 9.066 -2.296 5.582 1.00 94.94 79 LYS A O 1
ATOM 591 N N . ASP A 1 80 ? 10.607 -0.722 5.081 1.00 96.44 80 ASP A N 1
ATOM 592 C CA . ASP A 1 80 ? 10.232 0.215 6.141 1.00 96.44 80 ASP A CA 1
ATOM 593 C C . ASP A 1 80 ? 8.789 0.701 5.951 1.00 96.44 80 ASP A C 1
ATOM 595 O O . ASP A 1 80 ? 7.983 0.613 6.873 1.00 96.44 80 ASP A O 1
ATOM 599 N N . SER A 1 81 ? 8.405 1.095 4.73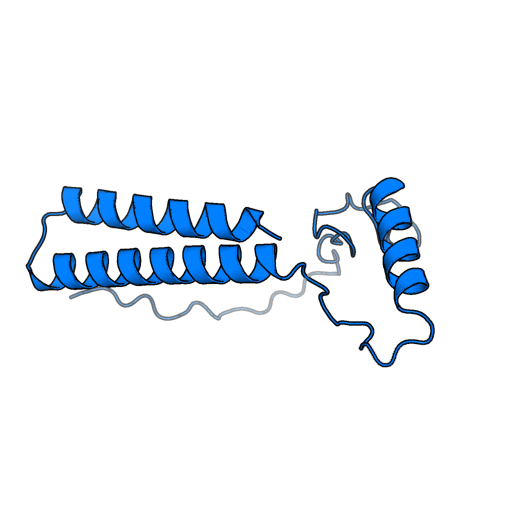2 1.00 96.38 81 SER A N 1
ATOM 600 C CA . SER A 1 81 ? 7.025 1.517 4.464 1.00 96.38 81 SER A CA 1
ATOM 601 C C . SER A 1 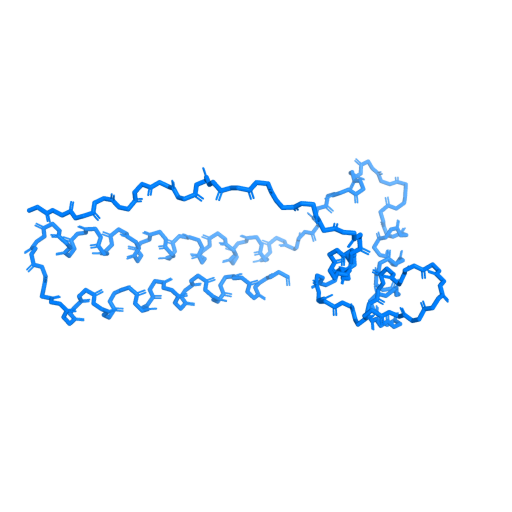81 ? 6.010 0.374 4.611 1.00 96.38 81 SER A C 1
ATOM 603 O O . SER A 1 81 ? 4.908 0.589 5.105 1.00 96.38 81 SER A O 1
ATOM 605 N N . LEU A 1 82 ? 6.353 -0.862 4.223 1.00 96.81 82 LEU A N 1
ATOM 606 C CA . LEU A 1 82 ? 5.480 -2.024 4.457 1.00 96.81 82 LEU A CA 1
ATOM 607 C C . LEU A 1 82 ? 5.333 -2.350 5.947 1.00 96.81 82 LEU A C 1
ATOM 609 O O . LEU A 1 82 ? 4.274 -2.813 6.371 1.00 96.81 82 LEU A O 1
ATOM 613 N N . PHE A 1 83 ? 6.385 -2.128 6.735 1.00 97.56 83 PHE A N 1
ATOM 614 C CA . PHE A 1 83 ? 6.325 -2.269 8.183 1.00 97.56 83 PHE A CA 1
ATOM 615 C C . PHE A 1 83 ? 5.376 -1.233 8.792 1.00 97.56 83 PHE A C 1
ATOM 617 O O . PHE A 1 83 ? 4.500 -1.610 9.564 1.00 97.56 83 PHE A O 1
ATOM 624 N N . GLU A 1 84 ? 5.499 0.031 8.388 1.00 98.19 84 GLU A N 1
ATOM 625 C CA . GLU A 1 84 ? 4.623 1.123 8.824 1.00 98.19 84 GLU A CA 1
ATOM 626 C C . GLU A 1 84 ? 3.153 0.857 8.468 1.00 98.19 84 GLU A C 1
ATOM 628 O O . GLU A 1 84 ? 2.283 0.937 9.331 1.00 98.19 84 GLU A O 1
ATOM 633 N N . LEU A 1 85 ? 2.882 0.421 7.232 1.00 98.31 85 LEU A N 1
ATOM 634 C CA . LEU A 1 85 ? 1.538 0.043 6.789 1.00 98.31 85 LEU A CA 1
ATOM 635 C C . LEU A 1 85 ? 0.929 -1.067 7.655 1.00 98.31 85 LEU A C 1
ATOM 637 O O . LEU A 1 85 ? -0.251 -1.021 8.001 1.00 98.31 85 LEU A O 1
ATOM 641 N N . ARG A 1 86 ? 1.725 -2.088 7.992 1.00 98.50 86 ARG A N 1
ATOM 642 C CA . ARG A 1 86 ? 1.276 -3.178 8.862 1.00 98.50 86 ARG A CA 1
ATOM 643 C C . ARG A 1 86 ? 0.938 -2.659 10.257 1.00 98.50 86 ARG A C 1
ATOM 645 O O . ARG A 1 86 ? -0.099 -3.044 10.780 1.00 98.50 86 ARG A O 1
ATOM 652 N N . CYS A 1 87 ? 1.779 -1.803 10.832 1.00 98.62 87 CYS A N 1
ATOM 653 C CA . CYS A 1 87 ? 1.526 -1.222 12.148 1.00 98.62 87 CYS A CA 1
ATOM 654 C C . CYS A 1 87 ? 0.247 -0.378 12.153 1.00 98.62 87 CYS A C 1
ATOM 656 O O . CYS A 1 87 ? -0.609 -0.618 12.992 1.00 98.62 87 CYS A O 1
ATOM 658 N N . ALA A 1 88 ? 0.031 0.477 11.149 1.00 98.56 88 ALA A N 1
ATOM 659 C CA . ALA A 1 88 ? -1.229 1.214 11.019 1.00 98.56 88 ALA A CA 1
ATOM 660 C C . ALA A 1 88 ? -2.455 0.277 10.934 1.00 98.56 88 ALA A C 1
ATOM 662 O O . ALA A 1 88 ? -3.511 0.559 11.496 1.00 98.56 88 ALA A O 1
ATOM 663 N N . ALA A 1 89 ? -2.328 -0.878 10.270 1.00 98.69 89 ALA A N 1
ATOM 664 C CA . ALA A 1 89 ? -3.402 -1.872 10.227 1.00 98.69 89 ALA A CA 1
ATOM 665 C C . ALA A 1 89 ? -3.619 -2.577 11.582 1.00 98.69 89 ALA A C 1
ATOM 667 O O . ALA A 1 89 ? -4.759 -2.869 11.950 1.00 98.69 89 ALA A O 1
ATOM 668 N N . GLU A 1 90 ? -2.544 -2.856 12.321 1.00 98.75 90 GLU A N 1
ATOM 669 C CA . GLU A 1 90 ? -2.591 -3.390 13.688 1.00 98.75 90 GLU A CA 1
ATOM 670 C C . GLU A 1 90 ? -3.240 -2.375 14.656 1.00 98.75 90 GLU A C 1
ATOM 672 O O . GLU A 1 90 ? -4.045 -2.772 15.503 1.00 98.75 90 GLU A O 1
ATOM 677 N N . ASP A 1 91 ? -2.994 -1.075 14.474 1.00 98.50 91 ASP A N 1
ATOM 678 C CA . ASP A 1 91 ? -3.615 0.005 15.252 1.00 98.50 91 ASP A CA 1
ATOM 679 C C . ASP A 1 91 ? -5.126 0.075 15.006 1.00 98.50 91 ASP A C 1
ATOM 681 O O . ASP A 1 91 ? -5.906 0.120 15.957 1.00 98.50 91 ASP A O 1
ATOM 685 N N . VAL A 1 92 ? -5.569 -0.022 13.745 1.00 98.62 92 VAL A N 1
ATOM 686 C CA . VAL A 1 92 ? -7.001 -0.126 13.398 1.00 98.62 92 VAL A CA 1
ATOM 687 C C . VAL A 1 92 ? -7.650 -1.331 14.087 1.00 98.62 92 VAL A C 1
ATOM 689 O O . VAL A 1 92 ? -8.755 -1.223 14.623 1.00 98.62 92 VAL A O 1
ATOM 692 N N . ALA A 1 93 ? -6.984 -2.491 14.082 1.00 98.50 93 ALA A N 1
ATOM 693 C CA . ALA A 1 93 ? -7.502 -3.697 14.727 1.00 98.50 93 ALA A CA 1
ATOM 694 C C . ALA A 1 93 ? -7.603 -3.535 16.253 1.00 98.50 93 ALA A C 1
ATOM 696 O O . ALA A 1 93 ? -8.599 -3.945 16.853 1.00 98.50 93 ALA A O 1
ATOM 697 N N . THR A 1 94 ? -6.598 -2.907 16.864 1.00 98.56 94 THR A N 1
ATOM 698 C CA . THR A 1 94 ? -6.561 -2.616 18.301 1.00 98.56 94 THR A CA 1
ATOM 699 C C . THR A 1 94 ? -7.679 -1.650 18.680 1.00 98.56 94 THR A C 1
ATOM 701 O O . THR A 1 94 ? -8.511 -1.992 19.520 1.00 98.56 94 THR A O 1
ATOM 704 N N . ALA A 1 95 ? -7.794 -0.519 17.980 1.00 98.31 95 ALA A N 1
ATOM 705 C CA . ALA A 1 95 ? -8.845 0.474 18.184 1.00 98.31 95 ALA A CA 1
ATOM 706 C C . ALA A 1 95 ? -10.249 -0.141 18.056 1.00 98.31 95 ALA A C 1
ATOM 708 O 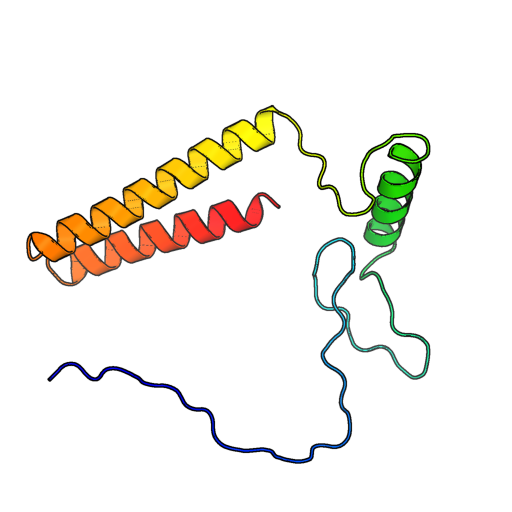O . ALA A 1 95 ? -11.118 0.084 18.900 1.00 98.31 95 ALA A O 1
ATOM 709 N N . ALA A 1 96 ? -10.463 -1.000 17.055 1.00 98.19 96 ALA A N 1
ATOM 710 C CA . ALA A 1 96 ? -11.723 -1.720 16.904 1.00 98.19 96 ALA A CA 1
ATOM 711 C C . ALA A 1 96 ? -12.012 -2.658 18.090 1.00 98.19 96 ALA A C 1
ATOM 713 O O . ALA A 1 96 ? -13.159 -2.755 18.530 1.00 98.19 96 ALA A O 1
ATOM 714 N N . SER A 1 97 ? -10.991 -3.345 18.614 1.00 98.50 97 SER A N 1
ATOM 715 C CA . SER A 1 97 ? -11.136 -4.247 19.764 1.00 98.50 97 SER A CA 1
ATOM 716 C C . SER A 1 97 ? -11.407 -3.510 21.080 1.00 98.50 97 SER A C 1
ATOM 718 O O . SER A 1 97 ? -12.121 -4.030 21.936 1.00 98.50 97 SER A O 1
ATOM 720 N N . GLU A 1 98 ? -10.898 -2.285 21.210 1.00 98.19 98 GLU A N 1
ATOM 721 C CA . GLU A 1 98 ? -11.078 -1.424 22.382 1.00 98.19 98 GLU A CA 1
ATOM 722 C C . GLU A 1 98 ? -12.358 -0.575 22.311 1.00 98.19 98 GLU A C 1
ATOM 724 O O . GLU A 1 98 ? -12.695 0.132 23.259 1.00 98.19 98 GLU A O 1
ATOM 729 N N . GLY A 1 99 ? -13.119 -0.682 21.218 1.00 97.88 99 GLY A N 1
ATOM 730 C CA . GLY A 1 99 ? -14.377 0.041 21.049 1.00 97.88 99 GLY A CA 1
ATOM 731 C C . GLY A 1 99 ? -14.185 1.524 20.741 1.00 97.88 99 GLY A C 1
ATOM 732 O O . GLY A 1 99 ? -15.021 2.335 21.148 1.00 97.88 99 GLY A O 1
ATOM 733 N N . ALA A 1 100 ? -13.109 1.867 20.025 1.00 98.12 100 ALA A N 1
ATOM 734 C CA . ALA A 1 100 ? -12.855 3.214 19.531 1.00 98.12 100 ALA A CA 1
ATOM 735 C C . ALA A 1 100 ? -14.075 3.779 18.798 1.00 98.12 100 ALA A C 1
ATOM 737 O O . ALA A 1 100 ? -14.848 3.068 18.139 1.00 98.12 100 ALA A O 1
ATOM 738 N N . ASN A 1 101 ? -14.264 5.086 18.931 1.00 98.38 101 ASN A N 1
ATOM 739 C CA . ASN A 1 101 ? -15.430 5.733 18.360 1.00 98.38 101 ASN A CA 1
ATOM 740 C C . ASN A 1 101 ? -15.300 5.865 16.831 1.00 98.38 101 ASN A C 1
ATOM 742 O O . ASN A 1 101 ? -14.245 5.660 16.232 1.00 98.38 101 ASN A O 1
ATOM 746 N N . ALA A 1 102 ? -16.404 6.217 16.170 1.00 98.19 102 ALA A N 1
ATOM 747 C CA . ALA A 1 102 ? -16.442 6.275 14.712 1.00 98.19 102 ALA A CA 1
ATOM 748 C C . ALA A 1 102 ? -15.482 7.316 14.105 1.00 98.19 102 ALA A C 1
ATOM 750 O O . ALA A 1 102 ? -15.118 7.171 12.943 1.00 98.19 102 ALA A O 1
ATOM 751 N N . GLU A 1 103 ? -15.115 8.360 14.851 1.00 98.19 103 GLU A N 1
ATOM 752 C CA . GLU A 1 103 ? -14.175 9.382 14.387 1.00 98.19 103 GLU A CA 1
ATOM 753 C C . GLU A 1 103 ? -12.734 8.880 14.435 1.00 98.19 103 GLU A C 1
ATOM 755 O O . GLU A 1 103 ? -12.032 8.948 13.433 1.00 98.19 103 GLU A O 1
ATOM 760 N N . GLU A 1 104 ? -12.334 8.272 15.550 1.00 97.56 104 GLU A N 1
ATOM 761 C CA . GLU A 1 104 ? -11.021 7.629 15.693 1.00 97.56 104 GLU A CA 1
ATOM 762 C C . GLU A 1 104 ? -10.824 6.538 14.636 1.00 97.56 104 GLU A C 1
ATOM 764 O O . GLU A 1 104 ? -9.799 6.492 13.959 1.00 97.56 104 GLU A O 1
ATOM 769 N N . MET A 1 105 ? -11.846 5.704 14.423 1.00 98.50 105 MET A N 1
ATOM 770 C CA . MET A 1 105 ? -11.810 4.669 13.390 1.00 98.50 105 MET A CA 1
ATOM 771 C C . MET A 1 105 ? -11.680 5.251 11.979 1.00 98.50 105 MET A C 1
ATOM 773 O O . MET A 1 105 ? -10.993 4.656 11.149 1.00 98.50 105 MET A O 1
ATOM 777 N N . ARG A 1 106 ? -12.331 6.388 11.690 1.00 98.50 106 ARG A N 1
ATOM 778 C CA . ARG A 1 106 ? -12.190 7.068 10.394 1.00 98.50 106 ARG A CA 1
ATOM 779 C C . ARG A 1 106 ? -10.761 7.553 10.197 1.00 98.50 106 ARG A C 1
ATOM 781 O O . ARG A 1 106 ? -10.179 7.214 9.173 1.00 98.50 106 ARG A O 1
ATOM 788 N N . GLN A 1 107 ? -10.194 8.239 11.188 1.00 98.38 107 GLN A N 1
ATOM 789 C CA . GLN A 1 107 ? -8.834 8.768 11.104 1.00 98.38 107 GLN A CA 1
ATOM 790 C C . GLN A 1 107 ? -7.806 7.655 10.862 1.00 98.38 107 GLN A C 1
ATOM 792 O O . GLN A 1 107 ? -7.045 7.721 9.904 1.00 98.38 107 GLN A O 1
ATOM 797 N N . LEU A 1 108 ? -7.844 6.577 11.652 1.00 98.44 108 LEU A N 1
ATOM 798 C CA . LEU A 1 108 ? -6.904 5.461 11.491 1.00 98.44 108 LEU A CA 1
ATOM 799 C C . LEU A 1 108 ? -7.034 4.776 10.119 1.00 98.44 108 LEU A C 1
ATOM 801 O O . LEU A 1 108 ? -6.041 4.348 9.531 1.00 98.44 108 LEU A O 1
ATOM 805 N N . CYS A 1 109 ? -8.255 4.670 9.583 1.00 98.62 109 CYS A N 1
ATOM 806 C CA . CYS A 1 109 ? -8.464 4.133 8.238 1.00 98.62 109 CYS A CA 1
ATOM 807 C C . CYS A 1 109 ? -7.943 5.079 7.146 1.00 98.62 109 CYS A C 1
ATOM 809 O O . CYS A 1 109 ? -7.412 4.599 6.145 1.00 98.62 109 CYS A O 1
ATOM 811 N N . GLU A 1 110 ? -8.106 6.394 7.308 1.00 98.50 110 GLU A N 1
ATOM 812 C CA . GLU A 1 110 ? -7.574 7.400 6.383 1.00 98.50 110 GLU A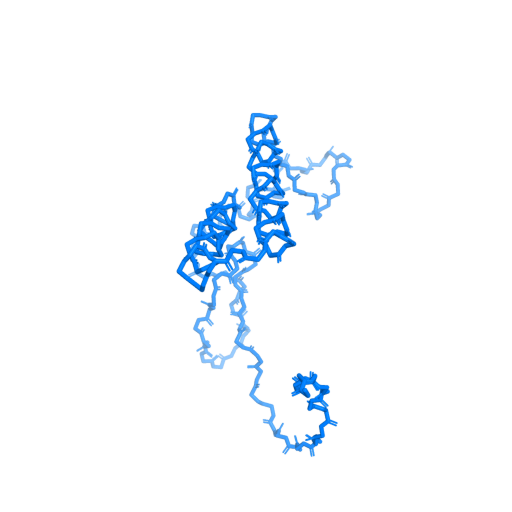 CA 1
ATOM 813 C C . GLU A 1 110 ? -6.044 7.351 6.345 1.00 98.50 110 GLU A C 1
ATOM 815 O O . GLU A 1 110 ? -5.476 7.217 5.259 1.00 98.50 110 GLU A O 1
ATOM 820 N N . ASP A 1 111 ? -5.396 7.320 7.511 1.00 98.19 111 ASP A N 1
ATOM 821 C CA . ASP A 1 111 ? -3.939 7.215 7.644 1.00 98.19 111 ASP A CA 1
ATOM 822 C C . ASP A 1 111 ? -3.410 5.926 6.981 1.00 98.19 111 ASP A C 1
ATOM 824 O O . ASP A 1 111 ? -2.451 5.945 6.202 1.00 98.19 111 ASP A O 1
ATOM 828 N N . LEU A 1 112 ? -4.080 4.790 7.215 1.00 98.31 112 LEU A N 1
ATOM 829 C CA . LEU A 1 112 ? -3.735 3.505 6.600 1.00 98.31 112 LEU A CA 1
ATOM 830 C C . LEU A 1 112 ? -3.830 3.551 5.064 1.00 98.31 112 LEU A C 1
ATOM 832 O O . LEU A 1 112 ? -2.958 3.027 4.360 1.00 98.31 112 LEU A O 1
ATOM 836 N N . VAL A 1 113 ? -4.888 4.166 4.527 1.00 98.12 113 VAL A N 1
ATOM 837 C CA . VAL A 1 113 ? -5.081 4.319 3.077 1.00 98.12 113 VAL A CA 1
ATOM 838 C C . VAL A 1 113 ? -4.045 5.274 2.485 1.00 98.12 113 VAL A C 1
ATOM 840 O O . VAL A 1 113 ? -3.529 5.007 1.394 1.00 98.12 113 VAL A O 1
ATOM 843 N N . GLU A 1 114 ? -3.695 6.352 3.185 1.00 97.06 114 GLU A N 1
ATOM 844 C CA . GLU A 1 114 ? -2.659 7.288 2.750 1.00 97.06 114 GLU A CA 1
ATOM 845 C C . GLU A 1 114 ? -1.280 6.614 2.669 1.00 97.06 114 GLU A C 1
ATOM 847 O O . GLU A 1 114 ? -0.577 6.761 1.657 1.00 97.06 114 GLU A O 1
ATOM 852 N N . LEU A 1 115 ? -0.919 5.806 3.671 1.00 97.06 115 LEU A N 1
ATOM 853 C CA . LEU A 1 115 ? 0.302 4.997 3.656 1.00 97.06 115 LEU A CA 1
ATOM 854 C C . LEU A 1 115 ? 0.324 4.040 2.459 1.00 97.06 115 LEU A C 1
ATOM 856 O O . LEU A 1 115 ? 1.310 3.995 1.716 1.00 97.06 115 LEU A O 1
ATOM 860 N N . ALA A 1 116 ? -0.779 3.330 2.205 1.00 96.56 116 ALA A N 1
ATOM 861 C CA . ALA A 1 116 ? -0.889 2.429 1.059 1.00 96.56 116 ALA A CA 1
ATOM 862 C C . ALA A 1 116 ? -0.700 3.175 -0.276 1.00 96.56 116 ALA A C 1
ATOM 864 O O . ALA A 1 116 ? 0.117 2.770 -1.107 1.00 96.56 116 ALA A O 1
ATOM 865 N N . CYS A 1 117 ? -1.376 4.314 -0.456 1.00 94.38 117 CYS A N 1
ATOM 866 C CA . CYS A 1 117 ? -1.251 5.150 -1.655 1.00 94.38 117 CYS A CA 1
ATOM 867 C C . CYS A 1 117 ? 0.171 5.701 -1.842 1.00 94.38 117 CYS A C 1
ATOM 869 O O . CYS A 1 117 ? 0.633 5.901 -2.970 1.00 94.38 117 CYS A O 1
ATOM 871 N N . THR A 1 118 ? 0.878 5.979 -0.748 1.00 92.12 118 THR A N 1
ATOM 872 C CA . THR A 1 118 ? 2.273 6.426 -0.784 1.00 92.12 118 THR A CA 1
ATOM 873 C C . THR A 1 118 ? 3.201 5.301 -1.236 1.00 92.12 118 THR A C 1
ATOM 875 O O . THR A 1 118 ? 4.056 5.524 -2.097 1.00 92.12 118 THR A O 1
ATOM 878 N N . ILE A 1 119 ? 2.986 4.078 -0.746 1.00 92.75 119 ILE A N 1
ATOM 879 C CA . ILE A 1 119 ? 3.760 2.892 -1.137 1.00 92.75 119 ILE A CA 1
ATOM 880 C C . ILE A 1 119 ? 3.582 2.570 -2.624 1.00 92.75 119 ILE A C 1
ATOM 882 O O . ILE A 1 119 ? 4.560 2.266 -3.306 1.00 92.75 119 ILE A O 1
ATOM 886 N N . GLU A 1 120 ? 2.371 2.696 -3.169 1.00 88.44 120 GLU A N 1
ATOM 887 C CA . GLU A 1 120 ? 2.105 2.460 -4.597 1.00 88.44 120 GLU A CA 1
ATOM 888 C C . GLU A 1 120 ? 2.931 3.364 -5.526 1.00 88.44 120 GLU A C 1
ATOM 890 O O . GLU A 1 120 ? 3.332 2.949 -6.619 1.00 88.44 120 GLU A O 1
ATOM 895 N N . LYS A 1 121 ? 3.240 4.590 -5.084 1.00 78.88 121 LYS A N 1
ATOM 896 C CA . LYS A 1 121 ? 4.065 5.553 -5.832 1.00 78.88 121 LYS A CA 1
ATOM 897 C C . LYS A 1 121 ? 5.556 5.198 -5.833 1.00 78.88 121 LYS A C 1
ATOM 899 O O . LYS A 1 121 ? 6.315 5.821 -6.571 1.00 78.88 121 LYS A O 1
ATOM 904 N N . LEU A 1 122 ? 5.998 4.218 -5.036 1.00 66.12 122 LEU A N 1
ATOM 905 C CA . LEU A 1 122 ? 7.398 3.773 -4.987 1.00 66.12 122 LEU A CA 1
ATOM 906 C C . LEU A 1 122 ? 7.794 2.863 -6.169 1.00 66.12 122 LEU A C 1
ATOM 908 O O . LEU A 1 122 ? 8.954 2.441 -6.216 1.00 66.12 122 LEU A O 1
ATOM 912 N N . ARG A 1 123 ? 6.866 2.573 -7.091 1.00 56.34 123 ARG A N 1
ATOM 913 C CA . ARG A 1 123 ? 7.061 1.722 -8.274 1.00 56.34 123 ARG A CA 1
ATOM 914 C C . ARG A 1 123 ? 7.812 2.399 -9.425 1.00 56.34 123 ARG A C 1
ATOM 916 O O . ARG A 1 123 ? 7.552 3.587 -9.715 1.00 56.34 123 ARG A O 1
#

Radius of gyration: 21.79 Å; chains: 1; bounding box: 52×24×60 Å

Foldseek 3Di:
DDDDPDDDDDDDDDDDDPDDFAAAPQPRHGAPADPPDDDDNHNDPVSVVVLVVLCVVCPPPPADPPDDDDDPVLVVVLVVLVVVLVVLVVVLVVCVVVVNDPVVNVVSVVVSVVSVVVSVVSD

pLDDT: mean 81.63, std 19.22, range [29.64, 98.75]

=== Feature glossary ===
A reading guide for the features in this record.

Start from the sequence.

  · Sequence gives the chain of amino acids in standard one-letter code (A=alanine, C=cysteine, …, Y=tyrosine), read N→C. It is the only feature that is directly encoded by the gene; all structural features are derived from the folded form of this sequence.

Fold it, and you get atomic coordinates and the backbone conformation that goes with them.

  · Structure coordinates are given as an mmCIF _atom_site loop: one row per atom with element, residue name, chain id, sequence number, and x/y/z position in Å. Only the four main-chain atoms per residue are included here; side chains are omitted to keep the record compact.

  · Backbone dihedral angles. Every residue except chain termini has a φ (preceding-C → N →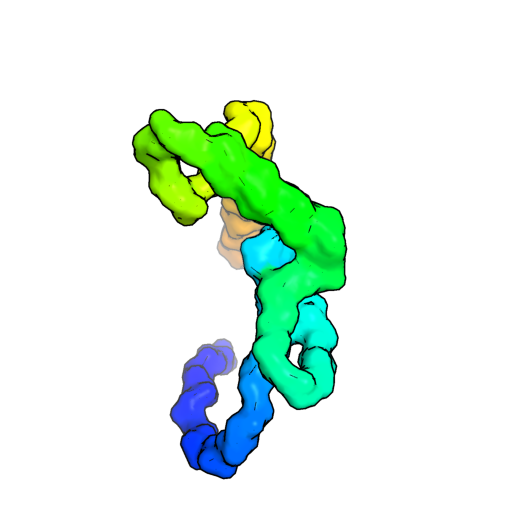 Cα → C) and a ψ (N → Cα → C → next-N). They are reported in degrees following the IUPAC sign convention. Secondary structure is essentially a statement about which (φ, ψ) basin each residue occupies.

  · Eight-state secondary structure (DSSP): H is the canonical α-helix, G the tighter 3₁₀-helix, I the wider π-helix; E/B are β-structure, T and S are turns and bends, and '-' is everything else. DSSP derives these from the pattern of main-chain N–H···O=C hydrogen bonds, not from the sequence.

  · SS3 is a coarse helix/strand/coil call (letters a/b/c) made by the P-SEA algorithm from inter-Cα distances and dihedrals. It is less detailed than DSSP but needs only Cα positions.

Summarize the fold with a handful of shape descriptors and a per-residue structural alphabet.

  · Radius of gyration (Rg) is the root-mean-square distance of Cα atoms from their centroid — a single number for overall size and compactness. A globular domain of N residues has Rg ≈ 2.2·N^0.38 Å; an extended or disordered chain has a much larger Rg. The Cα contact count is the number of residue pairs whose Cα atoms are within 8 Å and are more than four positions apart in sequence — a standard proxy for tertiary packing density. The bounding box is the smallest axis-aligned box enclosing all Cα atoms.

  · 3Di is Foldseek's structural alphabet. Each residue is assigned one of twenty discrete states based on how its Cα sits relative to its spatial (not sequential) neighbors. Aligning 3Di strings finds structural homologs roughly as well as full 3D superposition, but orders of magnitude faster.

  · Solvent-accessible surface area (SASA) is the area in Å² traced out by the centre of a 1.4 Å probe sphere (a water molecule) rolled over the protein's van der Waals surface (Shrake–Rupley / Lee–Richards construction). Buried residues have near-zero SASA; fully exposed residues can exceed 200 Å². The total SASA scales roughly with the number of surface residues.

Ask how reliable the model is.

  · For AlphaFold models, the B-factor field carries pLDDT — the model's own estimate of local accuracy on a 0–100 scale. Regions with pLDDT<50 should be treated as essentially unmodeled; they often correspond to intrinsically disordered segments.

  · For experimental (PDB) structures, the B-factor (temperature factor) quantifies the positional spread of each atom in the crystal — a combination of thermal vibration and static disorder — in units of Å². High B-factors mark flexible loops or poorly resolved regions; low B-factors mark the rigid, well-ordered core.

  · Predicted Aligned Error (PAE) is an AlphaFold confidence matrix: entry (i, j) is the expected error in the position of residue j, in ångströms, when the prediction is superimposed on the true structure at residue i. Low PAE within a block of residues means that block is internally rigid and well-predicted; high PAE between two blocks means their relative placement is uncertain even if each block individually is confident.

Place it in context: what it resembles, what it is annotated as, and how it looks.

  · Structural nearest neighbors (via Foldseek easy-search vs the PDB). Reported per hit: target PDB id, E-value, and alignment TM-score. A TM-score above ~0.5 is the conventional threshold for 'same fold'.

  · Functional annotations link the protein to curated databases. InterPro entries identify conserved domains and families by matching the sequence against member-database signatures (Pfam, PROSITE, CDD, …). Gene Ontology (GO) terms describe molecular function, biological process, and cellular component in a controlled vocabulary. CATH places the structure in a hierarchical fold classification (Class/Architecture/Topology/Homologous-superfamily). The organism is the source species.

  · The contact map is a binary N×N matrix image: pixel (i, j) is dark where Cα_i and Cα_j are within 8 Å and |i−j|>4. Because the |i−j|>4 filter removes local helical contacts, off-diagonal stripes parallel to the main diagonal indicate parallel β-sheets; stripes perpendicular to it indicate antiparallel β-sheets. The Ramachandran plot scatters every residue's (φ, ψ) pair against the sterically allowed regions. The PAE heatmap renders the predicted-aligned-error matrix.

  · Six rendered views show the 3D structure from the faces of a cube — i.e. along ±x, ±y, ±z. Rendering representation is drawn randomly per protein from cartoon (secondary-structure ribbons), sticks (backbone bonds), or molecular surface; coloring is either N→C rainbow (blue at the N-terminus through red at the C-terminus) or one color per chain.